Protein AF-A0A2N7RZN8-F1 (afdb_monomer_lite)

Sequence (138 aa):
MATIPWCNLVIDGNYGSKTKAALQHLLADHGWYTRECDGSFGYHSQLALQKWLKYDAAGYFTGYPNTDKHAYYTGRLDGNAGSMTWEAFRDGLQDYLWAVNATNKTVGKVYPNPYPHGGDASTQFVAQMQRFLNTVRN

Organism: NCBI:txid256701

pLDDT: mean 78.7, std 15.74, range [38.53, 95.38]

Radius of gyration: 14.08 Å; chains: 1; bounding box: 32×36×29 Å

Foldseek 3Di:
DAADDQDQDDLFLALFLNLQLLLLVVLVVVVLHDDGSRSDCFLSNLLSLLCCQAAPLVVVLAPDPPPPPRGLAPDDSRSDCDPRSLVSVLVSLVSNCCSVPVVDPPDDDDLPDSPSVDDPSSSVSSSSSSVSSNVPPD

Structure (mmCIF, N/CA/C/O backbone):
data_AF-A0A2N7RZN8-F1
#
_entry.id   AF-A0A2N7RZN8-F1
#
loop_
_atom_site.group_PDB
_atom_site.id
_atom_site.type_symbol
_atom_site.label_atom_id
_atom_site.label_alt_id
_atom_site.label_comp_id
_atom_site.label_asym_id
_atom_site.label_entity_id
_atom_site.label_seq_id
_atom_site.pdbx_PDB_ins_code
_atom_site.Cartn_x
_atom_site.Cartn_y
_atom_site.Cartn_z
_atom_site.occupancy
_atom_site.B_iso_or_equiv
_atom_site.auth_seq_id
_atom_site.auth_comp_id
_atom_site.auth_asym_id
_atom_site.auth_atom_id
_atom_site.pdbx_PDB_model_num
ATOM 1 N N . MET A 1 1 ? 10.433 -16.773 -0.450 1.00 60.25 1 MET A N 1
ATOM 2 C CA . MET A 1 1 ? 10.080 -16.913 0.990 1.00 60.25 1 MET A CA 1
ATOM 3 C C . MET A 1 1 ? 8.664 -17.478 1.043 1.00 60.25 1 MET A C 1
ATOM 5 O O . MET A 1 1 ? 7.984 -17.445 0.032 1.00 60.25 1 MET A O 1
ATOM 9 N N . ALA A 1 2 ? 8.192 -18.043 2.156 1.00 79.25 2 ALA A N 1
ATOM 10 C CA . ALA A 1 2 ? 6.802 -18.514 2.197 1.00 79.25 2 ALA A CA 1
ATOM 11 C C . ALA A 1 2 ? 5.819 -17.327 2.126 1.00 79.25 2 ALA A C 1
ATOM 13 O O . ALA A 1 2 ? 6.074 -16.281 2.722 1.00 79.25 2 ALA A O 1
ATOM 14 N N . THR A 1 3 ? 4.700 -17.497 1.416 1.00 89.75 3 THR A N 1
ATOM 15 C CA . THR A 1 3 ? 3.626 -16.491 1.368 1.00 89.75 3 THR A CA 1
ATOM 16 C C . THR A 1 3 ? 3.027 -16.307 2.762 1.00 89.75 3 THR A C 1
ATOM 18 O O . THR A 1 3 ? 2.630 -17.277 3.408 1.00 89.75 3 THR A O 1
ATOM 21 N N . ILE A 1 4 ? 2.948 -15.061 3.223 1.00 91.44 4 ILE A N 1
ATOM 22 C CA . ILE A 1 4 ? 2.249 -14.680 4.449 1.00 91.44 4 ILE A CA 1
ATOM 23 C C . ILE A 1 4 ? 0.773 -14.477 4.083 1.00 91.44 4 ILE A C 1
ATOM 25 O O . ILE A 1 4 ? 0.488 -13.680 3.192 1.00 91.44 4 ILE A O 1
ATOM 29 N N . PRO A 1 5 ? -0.184 -15.162 4.731 1.00 90.81 5 PRO A N 1
ATOM 30 C CA . PRO A 1 5 ? -1.602 -14.995 4.419 1.00 90.81 5 PRO A CA 1
ATOM 31 C C . PRO A 1 5 ? -2.092 -13.586 4.775 1.00 90.81 5 PRO A C 1
ATOM 33 O O . PRO A 1 5 ? -1.627 -12.988 5.751 1.00 90.81 5 PRO A O 1
ATOM 36 N N . TRP A 1 6 ? -3.082 -13.074 4.036 1.00 91.69 6 TRP A N 1
ATOM 37 C CA . TRP A 1 6 ? -3.760 -11.830 4.400 1.00 91.69 6 TRP A CA 1
ATOM 38 C C . TRP A 1 6 ? -4.587 -12.052 5.669 1.00 91.69 6 TRP A C 1
ATOM 40 O O . TRP A 1 6 ? -5.685 -12.609 5.640 1.00 91.69 6 TRP A O 1
ATOM 50 N N . CYS A 1 7 ? -4.033 -11.651 6.812 1.00 87.31 7 CYS A N 1
ATOM 51 C CA . CYS A 1 7 ? -4.694 -11.708 8.110 1.00 87.31 7 CYS A CA 1
ATOM 52 C C . CYS A 1 7 ? -5.313 -10.358 8.484 1.00 87.31 7 CYS A C 1
ATOM 54 O O . CYS A 1 7 ? -4.894 -9.318 7.979 1.00 87.31 7 CYS A O 1
ATOM 56 N N . ASN A 1 8 ? -6.254 -10.370 9.432 1.00 90.06 8 ASN A N 1
ATOM 57 C CA . ASN A 1 8 ? -6.736 -9.141 10.056 1.00 90.06 8 ASN A CA 1
ATOM 58 C C . ASN A 1 8 ? -5.560 -8.427 10.743 1.00 90.06 8 ASN A C 1
ATOM 60 O O . ASN A 1 8 ? -4.911 -8.995 11.627 1.00 90.06 8 ASN A O 1
ATOM 64 N N . LEU A 1 9 ? -5.252 -7.216 10.296 1.00 88.94 9 LEU A N 1
ATOM 65 C CA . LEU A 1 9 ? -4.128 -6.428 10.779 1.00 88.94 9 LEU A CA 1
ATOM 66 C C . LEU A 1 9 ? -4.493 -5.745 12.096 1.00 88.94 9 LEU A C 1
ATOM 68 O O . LEU A 1 9 ? -5.588 -5.203 12.252 1.00 88.94 9 LEU A O 1
ATOM 72 N N . VAL A 1 10 ? -3.544 -5.722 13.028 1.00 90.50 10 VAL A N 1
ATOM 73 C CA . VAL A 1 10 ? -3.613 -4.814 14.175 1.00 90.50 10 VAL A CA 1
ATOM 74 C C . VAL A 1 10 ? -3.365 -3.398 13.659 1.00 90.50 10 VAL A C 1
ATOM 76 O O . VAL A 1 10 ? -2.476 -3.192 12.839 1.00 90.50 10 VAL A O 1
ATOM 79 N N . ILE A 1 11 ? -4.161 -2.432 14.116 1.00 87.56 11 ILE A N 1
ATOM 80 C CA . ILE A 1 11 ? -4.005 -1.021 13.746 1.00 87.56 11 ILE A CA 1
ATOM 81 C C . ILE A 1 11 ? -3.006 -0.389 14.721 1.00 87.56 11 ILE A C 1
ATOM 83 O O . ILE A 1 11 ? -3.396 0.242 15.701 1.00 87.56 11 ILE A O 1
ATOM 87 N N . ASP A 1 12 ? -1.722 -0.635 14.484 1.00 85.62 12 ASP A N 1
ATOM 88 C CA . ASP A 1 12 ? -0.603 -0.192 15.326 1.00 85.62 12 ASP A CA 1
ATOM 89 C C . ASP A 1 12 ? 0.284 0.866 14.649 1.00 85.62 12 ASP A C 1
ATOM 91 O O . ASP A 1 12 ? 1.172 1.429 15.284 1.00 85.62 12 ASP A O 1
ATOM 95 N N . GLY A 1 13 ? 0.047 1.151 13.365 1.00 84.62 13 GLY A N 1
ATOM 96 C CA . GLY A 1 13 ? 0.865 2.072 12.584 1.00 84.62 13 GLY A CA 1
ATOM 97 C C . GLY A 1 13 ? 2.258 1.541 12.244 1.00 84.62 13 GLY A C 1
ATOM 98 O O . GLY A 1 13 ? 3.109 2.292 11.772 1.00 84.62 13 GLY A O 1
ATOM 99 N N . ASN A 1 14 ? 2.508 0.247 12.435 1.00 88.06 14 ASN A N 1
ATOM 100 C CA . ASN A 1 14 ? 3.772 -0.380 12.092 1.00 88.06 14 ASN A CA 1
ATOM 101 C C . ASN A 1 14 ? 3.740 -0.941 10.664 1.00 88.06 14 ASN A C 1
ATOM 103 O O . ASN A 1 14 ? 2.942 -1.821 10.314 1.00 88.06 14 ASN A O 1
ATOM 107 N N . TYR A 1 15 ? 4.668 -0.481 9.819 1.00 87.25 15 TYR A N 1
ATOM 108 C CA . TYR A 1 15 ? 4.841 -1.016 8.467 1.00 87.25 15 TYR A CA 1
ATOM 109 C C . TYR A 1 15 ? 5.664 -2.314 8.479 1.00 87.25 15 TYR A C 1
ATOM 111 O O . TYR A 1 15 ? 6.709 -2.452 7.832 1.00 87.25 15 TYR A O 1
ATOM 119 N N . GLY A 1 16 ? 5.185 -3.275 9.268 1.00 89.25 16 GLY A N 1
ATOM 120 C CA . GLY A 1 16 ? 5.767 -4.598 9.431 1.00 89.25 16 GLY A CA 1
ATOM 121 C C . GLY A 1 16 ? 5.458 -5.541 8.267 1.00 89.25 16 GLY A C 1
ATOM 122 O O . GLY A 1 16 ? 4.734 -5.207 7.327 1.00 89.25 16 GLY A O 1
ATOM 123 N N . SER A 1 17 ? 5.995 -6.760 8.345 1.00 90.25 17 SER A N 1
ATOM 124 C CA . SER A 1 17 ? 5.843 -7.790 7.305 1.00 90.25 17 SER A CA 1
ATOM 125 C C . SER A 1 17 ? 4.383 -8.133 7.002 1.00 90.25 17 SER A C 1
ATOM 127 O O . SER A 1 17 ? 4.038 -8.302 5.841 1.00 90.25 17 SER A O 1
ATOM 129 N N . LYS A 1 18 ? 3.503 -8.166 8.010 1.00 92.31 18 LYS A N 1
ATOM 130 C CA . LYS A 1 18 ? 2.067 -8.436 7.812 1.00 92.31 18 LYS A CA 1
ATOM 131 C C . LYS A 1 18 ? 1.363 -7.326 7.031 1.00 92.31 18 LYS A C 1
ATOM 133 O O . LYS A 1 18 ? 0.617 -7.625 6.106 1.00 92.31 18 LYS A O 1
ATOM 138 N N . THR A 1 19 ? 1.636 -6.061 7.357 1.00 92.81 19 THR A N 1
ATOM 139 C CA . THR A 1 19 ? 1.092 -4.905 6.625 1.00 92.81 19 THR A CA 1
ATOM 140 C C . THR A 1 19 ? 1.576 -4.912 5.172 1.00 92.81 19 THR A C 1
ATOM 142 O O . THR A 1 19 ? 0.782 -4.745 4.251 1.00 92.81 19 THR A O 1
ATOM 145 N N . LYS A 1 20 ? 2.871 -5.185 4.959 1.00 93.25 20 LYS A N 1
ATOM 146 C CA . LYS A 1 20 ? 3.471 -5.317 3.623 1.00 93.25 20 LYS A CA 1
ATOM 147 C C . LYS A 1 20 ? 2.853 -6.464 2.822 1.00 93.25 20 LYS A C 1
ATOM 149 O O . LYS A 1 20 ? 2.520 -6.264 1.661 1.00 93.25 20 LYS A O 1
ATOM 154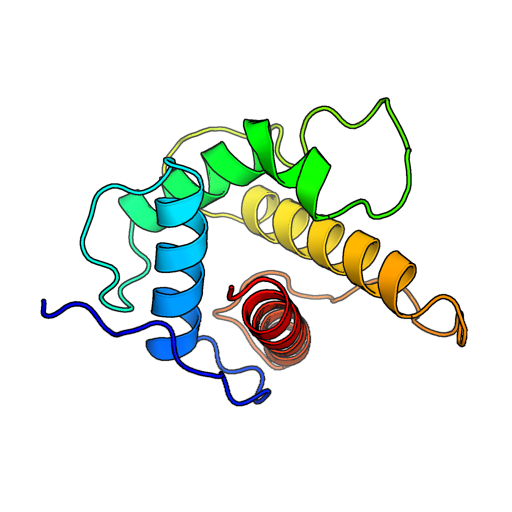 N N . ALA A 1 21 ? 2.666 -7.627 3.446 1.00 93.31 21 ALA A N 1
ATOM 155 C CA . ALA A 1 21 ? 2.056 -8.793 2.815 1.00 93.31 21 ALA A CA 1
ATOM 156 C C . ALA A 1 21 ? 0.597 -8.537 2.437 1.00 93.31 21 ALA A C 1
ATOM 158 O O . ALA A 1 21 ? 0.200 -8.844 1.322 1.00 93.31 21 ALA A O 1
ATOM 159 N N . ALA A 1 22 ? -0.188 -7.922 3.323 1.00 94.25 22 ALA A N 1
ATOM 160 C CA . ALA A 1 22 ? -1.560 -7.524 3.020 1.00 94.25 22 ALA A CA 1
ATOM 161 C C . ALA A 1 22 ? -1.629 -6.546 1.836 1.00 94.25 22 ALA A C 1
ATOM 163 O O . ALA A 1 22 ? -2.476 -6.701 0.963 1.00 94.25 22 ALA A O 1
ATOM 164 N N . LEU A 1 23 ? -0.703 -5.583 1.756 1.00 93.31 23 LEU A N 1
ATOM 165 C CA . LEU A 1 23 ? -0.607 -4.707 0.590 1.00 93.31 23 LEU A CA 1
ATOM 166 C C . LEU A 1 23 ? -0.207 -5.478 -0.679 1.00 93.31 23 LEU A C 1
ATOM 168 O O . LEU A 1 23 ? -0.755 -5.212 -1.740 1.00 93.31 23 LEU A O 1
ATOM 172 N N . GLN A 1 24 ? 0.713 -6.444 -0.596 1.00 95.00 24 GLN A N 1
ATOM 173 C CA . GLN A 1 24 ? 1.046 -7.314 -1.732 1.00 95.00 24 GLN A CA 1
ATOM 174 C C . GLN A 1 24 ? -0.168 -8.128 -2.205 1.00 95.00 24 GLN A C 1
ATOM 176 O O . GLN A 1 24 ? -0.371 -8.214 -3.412 1.00 95.00 24 GLN A O 1
ATOM 181 N N . HIS A 1 25 ? -0.986 -8.658 -1.285 1.00 95.06 25 HIS A N 1
ATOM 182 C CA . HIS A 1 25 ? -2.228 -9.371 -1.619 1.00 95.06 25 HIS A CA 1
ATOM 183 C C . HIS A 1 25 ? -3.218 -8.467 -2.337 1.00 95.06 25 HIS A C 1
ATOM 185 O O . HIS A 1 25 ? -3.654 -8.822 -3.422 1.00 95.06 25 HIS A O 1
ATOM 191 N N . LEU A 1 26 ? -3.471 -7.260 -1.820 1.00 93.25 26 LEU A N 1
ATOM 192 C CA . LEU A 1 26 ? -4.296 -6.274 -2.522 1.00 93.25 26 LEU A CA 1
ATOM 193 C C . LEU A 1 26 ? -3.784 -6.045 -3.954 1.00 93.25 26 LEU A C 1
ATOM 195 O O . LEU A 1 26 ? -4.536 -6.095 -4.917 1.00 93.25 26 LEU A O 1
ATOM 199 N N . LEU A 1 27 ? -2.481 -5.821 -4.123 1.00 94.12 27 LEU A N 1
ATOM 200 C CA . LEU A 1 27 ? -1.910 -5.595 -5.451 1.00 94.12 27 LEU A CA 1
ATOM 201 C C . LEU A 1 27 ? -2.007 -6.836 -6.353 1.00 94.12 27 LEU A C 1
ATOM 203 O O . LEU A 1 27 ? -2.081 -6.689 -7.574 1.00 94.12 27 LEU A O 1
ATOM 207 N N . ALA A 1 28 ? -1.992 -8.039 -5.779 1.00 93.31 28 ALA A N 1
ATOM 208 C CA . ALA A 1 28 ? -2.133 -9.297 -6.503 1.00 93.31 28 ALA A CA 1
ATOM 209 C C . ALA A 1 28 ? -3.579 -9.558 -6.934 1.00 93.31 28 ALA A C 1
ATOM 211 O O . ALA A 1 28 ? -3.804 -9.909 -8.091 1.00 93.31 28 ALA A O 1
ATOM 212 N N . ASP A 1 29 ? -4.546 -9.298 -6.056 1.00 91.62 29 ASP A N 1
ATOM 213 C CA . ASP A 1 29 ? -5.979 -9.432 -6.337 1.00 91.62 29 ASP A CA 1
ATOM 214 C C . ASP A 1 29 ? -6.418 -8.504 -7.478 1.00 91.62 29 ASP A C 1
ATOM 216 O O . ASP A 1 29 ? -7.289 -8.846 -8.275 1.00 91.62 29 ASP A O 1
ATOM 220 N N . HIS A 1 30 ? -5.748 -7.359 -7.618 1.00 87.75 30 HIS A N 1
ATOM 221 C CA . HIS A 1 30 ? -5.945 -6.416 -8.720 1.00 87.75 30 HIS A CA 1
ATOM 222 C C . HIS A 1 30 ? -5.071 -6.707 -9.958 1.00 87.75 30 HIS A C 1
ATOM 224 O O . HIS A 1 30 ? -5.046 -5.928 -10.910 1.00 87.75 30 HIS A O 1
ATOM 230 N N . GLY A 1 31 ? -4.309 -7.803 -9.961 1.00 91.75 31 GLY A N 1
ATOM 231 C CA . GLY A 1 31 ? -3.497 -8.243 -11.100 1.00 91.75 31 GLY A CA 1
ATOM 232 C C . GLY A 1 31 ? -2.196 -7.462 -11.333 1.00 91.75 31 GLY A C 1
ATOM 233 O O . GLY A 1 31 ? -1.509 -7.696 -12.329 1.00 91.75 31 GLY A O 1
ATOM 234 N N . TRP A 1 32 ? -1.809 -6.554 -10.431 1.00 93.06 32 TRP A N 1
ATOM 235 C CA . TRP A 1 32 ? -0.585 -5.749 -10.558 1.00 93.06 32 TRP A CA 1
ATOM 236 C C . TRP A 1 32 ? 0.651 -6.408 -9.941 1.00 93.06 32 TRP A C 1
ATOM 238 O O . TRP A 1 32 ? 1.778 -6.016 -10.264 1.00 93.06 32 TRP A O 1
ATOM 248 N N . TYR A 1 33 ? 0.457 -7.410 -9.081 1.00 93.19 33 TYR A N 1
ATOM 249 C 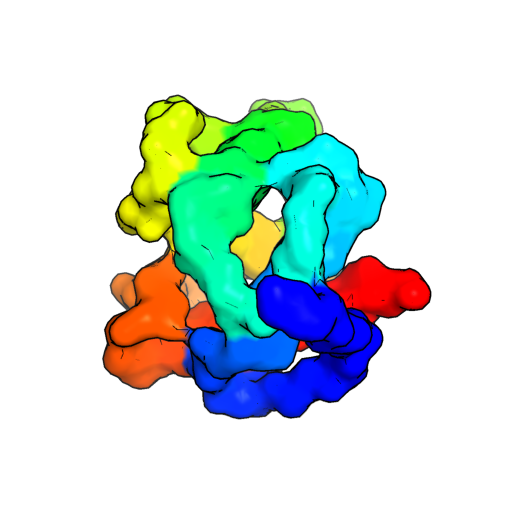CA . TYR A 1 33 ? 1.516 -8.168 -8.423 1.00 93.19 33 TYR A CA 1
ATOM 250 C C . TYR A 1 33 ? 1.369 -9.672 -8.680 1.00 93.19 33 TYR A C 1
ATOM 252 O O . TYR A 1 33 ? 0.320 -10.254 -8.455 1.00 93.19 33 TYR A O 1
ATOM 260 N N . THR A 1 34 ? 2.435 -10.316 -9.155 1.00 91.50 34 THR A N 1
ATOM 261 C CA . THR A 1 34 ? 2.414 -11.736 -9.567 1.00 91.50 34 THR A CA 1
ATOM 262 C C . THR A 1 34 ? 3.409 -12.601 -8.794 1.00 91.50 34 THR A C 1
ATOM 264 O O . THR A 1 34 ? 3.724 -13.717 -9.202 1.00 91.50 34 THR A O 1
ATOM 267 N N . ARG A 1 35 ? 3.960 -12.071 -7.697 1.00 92.44 35 ARG A N 1
ATOM 268 C CA . ARG A 1 35 ? 4.969 -12.742 -6.869 1.00 92.44 35 ARG A CA 1
ATOM 269 C C . ARG A 1 35 ? 4.398 -13.115 -5.503 1.00 92.44 35 ARG A C 1
ATOM 271 O O . ARG A 1 35 ? 3.251 -12.824 -5.184 1.00 92.44 35 ARG A O 1
ATOM 278 N N . GLU A 1 36 ? 5.226 -13.777 -4.706 1.00 91.69 36 GLU A N 1
ATOM 279 C CA . GLU A 1 36 ? 4.910 -14.194 -3.341 1.00 91.69 36 GLU A CA 1
ATOM 280 C C . GLU A 1 36 ? 4.576 -12.982 -2.457 1.00 91.69 36 GLU A C 1
ATOM 282 O O . GLU A 1 36 ? 5.335 -12.015 -2.398 1.00 91.69 36 GLU A O 1
ATOM 287 N N . CYS A 1 37 ? 3.461 -13.042 -1.728 1.00 94.00 37 CYS A N 1
ATOM 288 C CA . CYS A 1 37 ? 3.105 -12.027 -0.734 1.00 94.00 37 CYS A CA 1
ATOM 289 C C . CYS A 1 37 ? 3.834 -12.332 0.582 1.00 94.00 37 CYS A C 1
ATOM 291 O O . CYS A 1 37 ? 3.257 -12.852 1.533 1.00 94.00 37 CYS A O 1
ATOM 293 N N . ASP A 1 38 ? 5.141 -12.098 0.603 1.00 91.25 38 ASP A N 1
ATOM 294 C CA . ASP A 1 38 ? 6.078 -12.531 1.649 1.00 91.25 38 ASP A CA 1
ATOM 295 C C . ASP A 1 38 ? 6.371 -11.466 2.723 1.00 91.25 38 ASP A C 1
ATOM 297 O O . ASP A 1 38 ? 7.140 -11.699 3.657 1.00 91.25 38 ASP A O 1
ATOM 301 N N . GLY A 1 39 ? 5.778 -10.278 2.606 1.00 88.12 39 GLY A N 1
ATOM 302 C CA . GLY A 1 39 ? 6.046 -9.149 3.491 1.00 88.12 39 GLY A CA 1
ATOM 303 C C . GLY A 1 39 ? 7.363 -8.424 3.19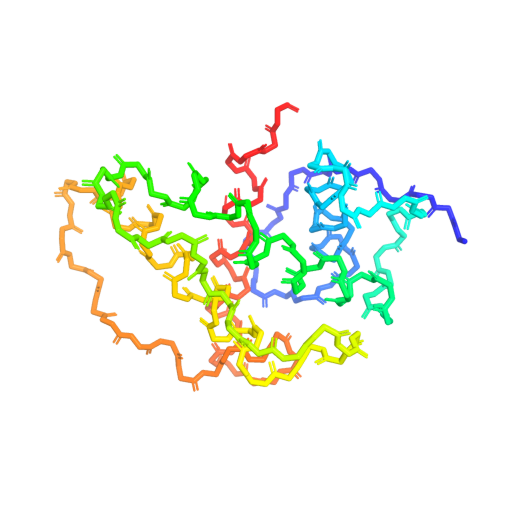9 1.00 88.12 39 GLY A C 1
ATOM 304 O O . GLY A 1 39 ? 7.742 -7.532 3.964 1.00 88.12 39 GLY A O 1
ATOM 305 N N . SER A 1 40 ? 8.050 -8.760 2.103 1.00 90.50 40 SER A N 1
ATOM 306 C CA . SER A 1 40 ? 9.216 -8.045 1.590 1.00 90.50 40 SER A CA 1
ATOM 307 C C . SER A 1 40 ? 8.792 -7.035 0.524 1.00 90.50 40 SER A C 1
ATOM 309 O O . SER A 1 40 ? 8.464 -7.361 -0.618 1.00 90.50 40 SER A O 1
ATOM 311 N N . PHE A 1 41 ? 8.793 -5.754 0.889 1.00 87.88 41 PHE A N 1
ATOM 312 C CA . PHE A 1 41 ? 8.302 -4.690 0.011 1.00 87.88 41 PHE A CA 1
ATOM 313 C C . PHE A 1 41 ? 9.421 -4.093 -0.852 1.00 87.88 41 PHE A C 1
ATOM 315 O O . PHE A 1 41 ? 9.831 -2.951 -0.658 1.00 87.88 41 PHE A O 1
ATOM 322 N N . GLY A 1 42 ? 9.953 -4.908 -1.765 1.00 88.94 42 GLY A N 1
ATOM 323 C CA . GLY A 1 42 ? 11.017 -4.523 -2.696 1.00 88.94 42 GLY A CA 1
ATOM 324 C C . GLY A 1 42 ? 10.509 -3.982 -4.036 1.00 88.94 42 GLY A C 1
ATOM 325 O O . GLY A 1 42 ? 9.318 -3.721 -4.210 1.00 88.94 42 GLY A O 1
ATOM 326 N N . TYR A 1 43 ? 11.421 -3.892 -5.009 1.00 92.50 43 TYR A N 1
ATOM 327 C CA . TYR A 1 43 ? 11.199 -3.315 -6.345 1.00 92.50 43 TYR A CA 1
ATOM 328 C C . TYR A 1 43 ? 9.867 -3.714 -7.001 1.00 92.50 43 TYR A C 1
ATOM 330 O O . TYR A 1 43 ? 9.110 -2.865 -7.460 1.00 92.50 43 TYR A O 1
ATOM 338 N N . HIS A 1 44 ? 9.541 -5.011 -7.030 1.00 93.88 44 HIS A N 1
ATOM 339 C CA . HIS A 1 44 ? 8.324 -5.485 -7.697 1.00 93.88 44 HIS A CA 1
ATOM 340 C C . HIS A 1 44 ? 7.043 -5.077 -6.966 1.00 93.88 44 HIS A C 1
ATOM 342 O O . HIS A 1 44 ? 6.050 -4.772 -7.621 1.00 93.88 44 HIS A O 1
ATOM 348 N N . SER A 1 45 ? 7.070 -5.041 -5.634 1.00 93.88 45 SER A N 1
ATOM 349 C CA . SER A 1 45 ? 5.935 -4.609 -4.814 1.00 93.88 45 SER A CA 1
ATOM 350 C C . SER A 1 45 ? 5.731 -3.096 -4.951 1.00 93.88 45 SER A C 1
ATOM 352 O O . SER A 1 45 ? 4.608 -2.625 -5.112 1.00 93.88 45 SER A O 1
ATOM 354 N N . GLN A 1 46 ? 6.828 -2.333 -4.995 1.00 94.06 46 GLN A N 1
ATOM 355 C CA . GLN A 1 46 ? 6.809 -0.890 -5.241 1.00 94.06 46 GLN A CA 1
ATOM 356 C C . GLN A 1 46 ? 6.300 -0.550 -6.649 1.00 94.06 46 GLN A C 1
ATOM 358 O O . GLN A 1 46 ? 5.445 0.320 -6.799 1.00 94.06 46 GLN A O 1
ATOM 363 N N . LEU A 1 47 ? 6.763 -1.265 -7.677 1.00 94.75 47 LEU A N 1
ATOM 364 C CA . LEU A 1 47 ? 6.295 -1.081 -9.051 1.00 94.75 47 LEU A CA 1
ATOM 365 C C . LEU A 1 47 ? 4.810 -1.438 -9.198 1.00 94.75 47 LEU A C 1
ATOM 367 O O . LEU A 1 47 ? 4.076 -0.743 -9.899 1.00 94.75 47 LEU A O 1
ATOM 371 N N . ALA A 1 48 ? 4.364 -2.514 -8.547 1.00 95.38 48 ALA A N 1
ATOM 372 C CA . ALA A 1 48 ? 2.957 -2.896 -8.526 1.00 95.38 48 ALA A CA 1
ATOM 373 C C . ALA A 1 48 ? 2.096 -1.804 -7.877 1.00 95.38 48 ALA A C 1
ATOM 375 O O . ALA A 1 48 ? 1.088 -1.409 -8.456 1.00 95.38 48 ALA A O 1
ATOM 376 N N . LEU A 1 49 ? 2.545 -1.239 -6.748 1.00 93.56 49 LEU A N 1
ATOM 377 C CA . LEU A 1 49 ? 1.880 -0.108 -6.100 1.00 93.56 49 LEU A CA 1
ATOM 378 C C . LEU A 1 49 ? 1.775 1.104 -7.035 1.00 93.56 49 LEU A C 1
ATOM 380 O O . LEU A 1 49 ? 0.693 1.661 -7.191 1.00 93.56 49 LEU A O 1
ATOM 384 N N . GLN A 1 50 ? 2.870 1.488 -7.698 1.00 93.56 50 GLN A N 1
ATOM 385 C CA . GLN A 1 50 ? 2.869 2.595 -8.661 1.00 93.56 50 GLN A CA 1
ATOM 386 C C . GLN A 1 50 ? 1.876 2.366 -9.810 1.00 93.56 50 GLN A C 1
ATOM 388 O O . GLN A 1 50 ? 1.158 3.288 -10.196 1.00 93.56 50 GLN A O 1
ATOM 393 N N . LYS A 1 51 ? 1.824 1.147 -10.362 1.00 92.69 51 LYS A N 1
ATOM 394 C CA . LYS A 1 51 ? 0.891 0.791 -11.442 1.00 92.69 51 LYS A CA 1
ATOM 395 C C . LYS A 1 51 ? -0.556 0.848 -10.972 1.00 92.69 51 LYS A C 1
ATOM 397 O O . LYS A 1 51 ? -1.367 1.496 -11.625 1.00 92.69 51 LYS A O 1
ATOM 402 N N . TRP A 1 52 ? -0.857 0.237 -9.831 1.00 92.31 52 TRP A N 1
ATOM 403 C CA . TRP A 1 52 ? -2.197 0.252 -9.259 1.00 92.31 52 TRP A CA 1
ATOM 404 C C . TRP A 1 52 ? -2.673 1.686 -8.990 1.00 92.31 52 TRP A C 1
ATOM 406 O O . TRP A 1 52 ? -3.738 2.078 -9.459 1.00 92.31 52 TRP A O 1
ATOM 416 N N . LEU A 1 53 ? -1.843 2.525 -8.361 1.00 89.88 53 LEU A N 1
ATOM 417 C CA . LEU A 1 53 ? -2.143 3.945 -8.124 1.00 89.88 53 LEU A CA 1
ATOM 418 C C . LEU A 1 53 ? -2.377 4.755 -9.404 1.00 89.88 53 LEU A C 1
ATOM 420 O O . LEU A 1 53 ? -3.122 5.739 -9.399 1.00 89.88 53 LEU A O 1
ATOM 424 N N . LYS A 1 54 ? -1.695 4.382 -10.486 1.00 89.12 54 LYS A N 1
ATOM 425 C CA . LYS A 1 54 ? -1.789 5.068 -11.771 1.00 89.12 54 LYS A CA 1
ATOM 426 C C . LYS A 1 54 ? -3.021 4.658 -12.568 1.00 89.12 54 LYS A C 1
ATOM 428 O O . LYS A 1 54 ? -3.563 5.506 -13.264 1.00 89.12 54 LYS A O 1
ATOM 433 N N . TYR A 1 55 ? -3.426 3.393 -12.501 1.00 86.81 55 TYR A N 1
ATOM 434 C CA . TYR A 1 55 ? -4.403 2.842 -13.441 1.00 86.81 55 TYR A CA 1
ATOM 435 C C . TYR A 1 55 ? -5.724 2.391 -12.816 1.00 86.81 55 TYR A C 1
ATOM 437 O O . TYR A 1 55 ? -6.702 2.295 -13.547 1.00 86.81 55 TYR A O 1
ATOM 445 N N . ASP A 1 56 ? -5.773 2.105 -11.513 1.00 85.25 56 ASP A N 1
ATOM 446 C CA . ASP A 1 56 ? -6.891 1.340 -10.934 1.00 85.25 56 ASP A CA 1
ATOM 447 C C . ASP A 1 56 ? -7.389 1.886 -9.584 1.00 85.25 56 ASP A C 1
ATOM 449 O O . ASP A 1 56 ? -8.588 1.940 -9.317 1.00 85.25 56 ASP A O 1
ATOM 453 N N . ALA A 1 57 ? -6.487 2.414 -8.751 1.00 81.88 57 ALA A N 1
ATOM 454 C CA . ALA A 1 57 ? -6.804 2.887 -7.402 1.00 81.88 57 ALA A CA 1
ATOM 455 C C . ALA A 1 57 ? -7.901 3.965 -7.343 1.00 81.88 57 ALA A C 1
ATOM 457 O O . ALA A 1 57 ? -8.565 4.115 -6.316 1.00 81.88 57 ALA A O 1
ATOM 458 N N . ALA A 1 58 ? -8.100 4.700 -8.443 1.00 74.44 58 ALA A N 1
ATOM 459 C CA . ALA A 1 58 ? -9.163 5.686 -8.590 1.00 74.44 58 ALA A CA 1
ATOM 460 C C . ALA A 1 58 ? -10.543 5.129 -8.220 1.00 74.44 58 ALA A C 1
ATOM 462 O O . ALA A 1 58 ? -11.226 5.716 -7.387 1.00 74.44 58 ALA A O 1
ATOM 463 N N . GLY A 1 59 ? -10.909 3.962 -8.758 1.00 69.94 59 GLY A N 1
ATOM 464 C CA . GLY A 1 59 ? -12.219 3.351 -8.511 1.00 69.94 59 GLY A CA 1
ATOM 465 C C . GLY A 1 59 ? -12.415 2.830 -7.083 1.00 69.94 59 GLY A C 1
ATOM 466 O O . GLY A 1 59 ? -13.549 2.643 -6.657 1.00 69.94 59 GLY A O 1
ATOM 467 N N . TYR A 1 60 ? -11.329 2.619 -6.333 1.00 70.06 60 TYR A N 1
ATOM 468 C CA . TYR A 1 60 ? -11.359 1.997 -5.005 1.00 70.06 60 TYR A CA 1
ATOM 469 C C . TYR A 1 60 ? -11.309 3.003 -3.858 1.00 70.06 60 TYR A C 1
ATOM 471 O O . TYR A 1 60 ? -11.912 2.777 -2.810 1.00 70.06 60 TYR A O 1
ATOM 479 N N . PHE A 1 61 ? -10.602 4.119 -4.034 1.00 71.69 61 PHE A N 1
ATOM 480 C CA . PHE A 1 61 ? -10.547 5.156 -3.005 1.00 71.69 61 PHE A CA 1
ATOM 481 C C . PHE A 1 61 ? -11.810 6.002 -2.954 1.00 71.69 61 PHE A C 1
ATOM 483 O O . PHE A 1 61 ? -12.176 6.521 -1.901 1.00 71.69 61 PHE A O 1
ATOM 490 N N . THR A 1 62 ? -12.506 6.137 -4.074 1.00 59.19 62 THR A N 1
ATOM 491 C CA . THR A 1 62 ? -13.624 7.052 -4.169 1.00 59.19 62 THR A CA 1
ATOM 492 C C . THR A 1 62 ? -14.947 6.302 -4.024 1.00 59.19 62 THR A C 1
ATOM 494 O O . THR A 1 62 ? -15.576 5.920 -5.004 1.00 59.19 62 THR A O 1
ATOM 497 N N . GLY A 1 63 ? -15.469 6.210 -2.800 1.00 54.19 63 GLY A N 1
ATOM 498 C CA . GLY A 1 63 ? -16.925 6.064 -2.615 1.00 54.19 63 GLY A CA 1
ATOM 499 C C . GLY A 1 63 ? -17.711 7.295 -3.117 1.00 54.19 63 GLY A C 1
ATOM 500 O O . GLY A 1 63 ? -18.928 7.360 -2.983 1.00 54.19 63 GLY A O 1
ATOM 501 N N . TYR A 1 64 ? -17.004 8.290 -3.665 1.00 39.84 64 TYR A N 1
ATOM 502 C CA . TYR A 1 64 ? -17.493 9.544 -4.215 1.00 39.84 64 TYR A CA 1
ATOM 503 C C . TYR A 1 64 ? -17.251 9.583 -5.733 1.00 39.84 64 TYR A C 1
ATOM 505 O O . TYR A 1 64 ? -16.103 9.525 -6.157 1.00 39.84 64 TYR A O 1
ATOM 513 N N . PRO A 1 65 ? -18.271 9.756 -6.582 1.00 38.53 65 PRO A N 1
ATOM 514 C CA . PRO A 1 65 ? -18.057 9.997 -8.001 1.00 38.53 65 PRO A CA 1
ATOM 515 C C . PRO A 1 65 ? -17.497 11.415 -8.193 1.00 38.53 65 PRO A C 1
ATOM 517 O O . PRO A 1 65 ? -18.244 12.365 -8.403 1.00 38.53 65 PRO A O 1
ATOM 520 N N . ASN A 1 66 ? -16.178 11.587 -8.086 1.00 42.22 66 ASN A N 1
ATOM 521 C CA . ASN A 1 66 ? -15.505 12.655 -8.816 1.00 42.22 66 ASN A CA 1
ATOM 522 C C . ASN A 1 66 ? -14.774 12.022 -10.001 1.00 42.22 66 ASN A C 1
ATOM 524 O O . ASN A 1 66 ? -13.645 11.544 -9.910 1.00 42.22 66 ASN A O 1
ATOM 528 N N . THR A 1 67 ? -15.526 11.991 -11.088 1.00 49.53 67 THR A N 1
ATOM 529 C CA . THR A 1 67 ? -15.362 11.262 -12.343 1.00 49.53 67 THR A CA 1
ATOM 530 C C . THR A 1 67 ? -14.172 11.697 -13.207 1.00 49.53 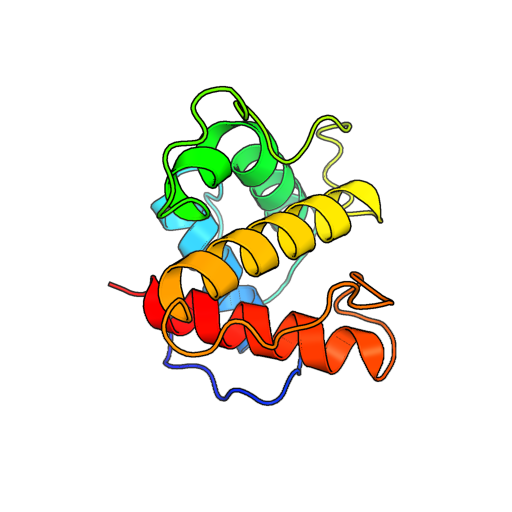67 THR A C 1
ATOM 532 O O . THR A 1 67 ? -13.985 11.130 -14.277 1.00 49.53 67 THR A O 1
ATOM 535 N N . ASP A 1 68 ? -13.339 12.637 -12.745 1.00 51.75 68 ASP A N 1
ATOM 536 C CA . ASP A 1 68 ? -12.237 13.202 -13.542 1.00 51.75 68 ASP A CA 1
ATOM 537 C C . ASP A 1 68 ? -10.846 12.699 -13.111 1.00 51.75 68 ASP A C 1
ATOM 539 O O . ASP A 1 68 ? -9.842 12.907 -13.801 1.00 51.75 68 ASP A O 1
ATOM 543 N N . LYS A 1 69 ? -10.742 12.033 -11.951 1.00 57.44 69 LYS A N 1
ATOM 544 C CA . LYS A 1 69 ? -9.455 11.588 -11.396 1.00 57.44 69 LYS A CA 1
ATOM 545 C C . LYS A 1 69 ? -9.092 10.199 -11.928 1.00 57.44 69 LYS A C 1
ATOM 547 O O . LYS A 1 69 ? -9.230 9.197 -11.241 1.00 57.44 69 LYS A O 1
ATOM 552 N N . HIS A 1 70 ? -8.599 10.136 -13.164 1.00 54.88 70 HIS A N 1
ATOM 553 C CA . HIS A 1 70 ? -8.213 8.870 -13.809 1.00 54.88 70 HIS A CA 1
ATOM 554 C C . HIS A 1 70 ? -6.947 8.211 -13.226 1.00 54.88 70 HIS A C 1
ATOM 556 O O . HIS A 1 70 ? -6.681 7.049 -13.517 1.00 54.88 70 HIS A O 1
ATOM 562 N N . ALA A 1 71 ? -6.160 8.931 -12.419 1.00 68.31 71 ALA A N 1
ATOM 563 C CA . ALA A 1 71 ? -4.940 8.421 -11.796 1.00 68.31 71 ALA A CA 1
ATOM 564 C C . ALA A 1 71 ? -4.622 9.190 -10.506 1.00 68.31 71 ALA A C 1
ATOM 566 O O . ALA A 1 71 ? -4.626 10.422 -10.502 1.00 68.31 71 ALA A O 1
ATOM 567 N N . TYR A 1 72 ? -4.269 8.483 -9.429 1.00 77.94 72 TYR A N 1
ATOM 568 C CA . TYR A 1 72 ? -3.679 9.108 -8.237 1.00 77.94 72 TYR A CA 1
ATOM 569 C C . TYR A 1 72 ? -2.177 9.359 -8.420 1.00 77.94 72 TYR A C 1
ATOM 571 O O . TYR A 1 72 ? -1.626 10.276 -7.817 1.00 77.94 72 TYR A O 1
ATOM 579 N N . TYR A 1 73 ? -1.513 8.576 -9.278 1.00 81.44 73 TYR A N 1
ATOM 580 C CA . TYR A 1 73 ? -0.073 8.657 -9.511 1.00 81.44 73 TYR A CA 1
ATOM 581 C C . TYR A 1 73 ? 0.277 8.998 -10.964 1.00 81.44 73 TYR A C 1
ATOM 583 O O . TYR A 1 73 ? 0.029 8.223 -11.887 1.00 81.44 73 TYR A O 1
ATOM 591 N N . THR A 1 74 ? 0.927 10.144 -11.170 1.00 84.62 74 THR A N 1
ATOM 592 C CA . THR A 1 74 ? 1.393 10.614 -12.491 1.00 84.62 74 THR A CA 1
ATOM 593 C C . THR A 1 74 ? 2.900 10.447 -12.700 1.00 84.62 74 THR A C 1
ATOM 595 O O . THR A 1 74 ? 3.399 10.706 -13.796 1.00 84.62 74 THR A O 1
ATOM 598 N N . GLY A 1 75 ? 3.624 9.971 -11.681 1.00 84.75 75 GLY A N 1
ATOM 599 C CA . GLY A 1 75 ? 5.073 9.780 -11.716 1.00 84.75 75 GLY A CA 1
ATOM 600 C C . GLY A 1 75 ? 5.549 8.611 -12.590 1.00 84.75 75 GLY A C 1
ATOM 601 O O . GLY A 1 75 ? 4.786 7.980 -13.337 1.00 84.75 75 GLY A O 1
ATOM 602 N N . ARG A 1 76 ? 6.857 8.343 -12.510 1.00 88.88 76 ARG A N 1
ATOM 603 C CA . ARG A 1 76 ? 7.534 7.274 -13.257 1.00 88.88 76 ARG A CA 1
ATOM 604 C C . ARG A 1 76 ? 7.219 5.898 -12.670 1.00 88.88 76 ARG A C 1
ATOM 606 O O . ARG A 1 76 ? 7.205 5.714 -11.465 1.00 88.88 76 ARG A O 1
ATOM 613 N N . LEU A 1 77 ? 7.031 4.909 -13.539 1.00 92.38 77 LEU A N 1
ATOM 614 C CA . LEU A 1 77 ? 6.917 3.502 -13.144 1.00 92.38 77 LEU A CA 1
ATOM 615 C C . LEU A 1 77 ? 8.318 2.883 -13.062 1.00 92.38 77 LEU A C 1
ATOM 617 O O . LEU A 1 77 ? 8.712 2.102 -13.924 1.00 92.38 77 LEU A O 1
ATOM 621 N N . ASP A 1 78 ? 9.101 3.317 -12.080 1.00 90.75 78 ASP A N 1
ATOM 622 C CA . ASP A 1 78 ? 10.519 2.971 -11.935 1.00 90.75 78 ASP A CA 1
ATOM 623 C C . ASP A 1 78 ? 10.789 1.899 -10.872 1.00 90.75 78 ASP A C 1
ATOM 625 O O . ASP A 1 78 ? 11.932 1.482 -10.710 1.00 90.75 78 ASP A O 1
ATOM 629 N N . GLY A 1 79 ? 9.755 1.437 -10.164 1.00 89.00 79 GLY A N 1
ATOM 630 C CA . GLY A 1 79 ? 9.887 0.464 -9.085 1.00 89.00 79 GLY A CA 1
ATOM 631 C C . GLY A 1 79 ? 10.617 1.003 -7.859 1.00 89.00 79 GLY A C 1
ATOM 632 O O . GLY A 1 79 ? 11.011 0.213 -7.008 1.00 89.00 79 GLY A O 1
ATOM 633 N N . ASN A 1 80 ? 10.775 2.324 -7.751 1.00 89.19 80 ASN A N 1
ATOM 634 C CA . ASN A 1 80 ? 11.219 3.011 -6.551 1.00 89.19 80 ASN A CA 1
ATOM 635 C C . ASN A 1 80 ? 10.067 3.869 -6.015 1.00 89.19 80 ASN A C 1
ATOM 637 O O . ASN A 1 80 ? 9.807 4.979 -6.484 1.00 89.19 80 ASN A O 1
ATOM 641 N N . ALA A 1 81 ? 9.366 3.358 -5.002 1.00 85.00 81 ALA A N 1
ATOM 642 C CA . ALA A 1 81 ? 8.289 4.101 -4.360 1.00 85.00 81 ALA A CA 1
ATOM 643 C C . ALA A 1 81 ? 8.861 5.261 -3.519 1.00 85.00 81 ALA A C 1
ATOM 645 O O . ALA A 1 81 ? 9.064 5.132 -2.312 1.00 85.00 81 ALA A O 1
ATOM 646 N N . GLY A 1 82 ? 9.141 6.388 -4.179 1.00 84.62 82 GLY A N 1
ATOM 647 C CA . GLY A 1 82 ? 9.518 7.663 -3.564 1.00 84.62 82 GLY A CA 1
ATOM 648 C C . GLY A 1 82 ? 8.308 8.487 -3.106 1.00 84.62 82 GLY A C 1
ATOM 649 O O . GLY A 1 82 ? 7.175 7.997 -3.116 1.00 84.62 82 GLY A O 1
ATOM 650 N N . SER A 1 83 ? 8.536 9.756 -2.753 1.00 82.69 83 SER A N 1
ATOM 651 C CA . SER A 1 83 ? 7.522 10.668 -2.187 1.00 82.69 83 SER A CA 1
ATOM 652 C C . SER A 1 83 ? 6.240 10.686 -2.999 1.00 82.69 83 SER A C 1
ATOM 654 O O . SER A 1 83 ? 5.187 10.405 -2.449 1.00 82.69 83 SER A O 1
ATOM 656 N N . MET A 1 84 ? 6.328 10.891 -4.314 1.00 83.75 84 MET A N 1
ATOM 657 C CA . MET A 1 84 ? 5.146 10.967 -5.179 1.00 83.75 84 MET A CA 1
ATOM 658 C C . MET A 1 84 ? 4.270 9.706 -5.121 1.00 83.75 84 MET A C 1
ATOM 660 O O . MET A 1 84 ? 3.054 9.797 -5.251 1.00 83.75 84 MET A O 1
ATOM 664 N N . THR A 1 85 ? 4.870 8.522 -4.947 1.00 89.06 85 THR A N 1
ATOM 665 C CA . THR A 1 85 ? 4.114 7.257 -4.887 1.00 89.06 85 THR A CA 1
ATOM 666 C C . THR A 1 85 ? 3.345 7.176 -3.576 1.00 89.06 85 THR A C 1
ATOM 668 O O . THR A 1 85 ? 2.156 6.868 -3.552 1.00 89.06 85 THR A O 1
ATOM 671 N N . TRP A 1 86 ? 4.022 7.486 -2.474 1.00 87.31 86 TRP A N 1
ATOM 672 C CA . TRP A 1 86 ? 3.415 7.415 -1.157 1.00 87.31 86 TRP A CA 1
ATOM 673 C C . TRP A 1 86 ? 2.448 8.568 -0.879 1.00 87.31 86 TRP A C 1
ATOM 675 O O . TRP A 1 86 ? 1.447 8.360 -0.202 1.00 87.31 86 TRP A O 1
ATOM 685 N N . GLU A 1 87 ? 2.696 9.758 -1.426 1.00 83.75 87 GLU A N 1
ATOM 686 C CA . GLU A 1 87 ? 1.761 10.887 -1.407 1.00 83.75 87 GLU A CA 1
ATOM 687 C C . GLU A 1 87 ? 0.475 10.533 -2.145 1.00 83.75 87 GLU A C 1
ATOM 689 O O . GLU A 1 87 ? -0.604 10.712 -1.590 1.00 83.75 87 GLU A O 1
ATOM 694 N N . ALA A 1 88 ? 0.582 9.940 -3.338 1.00 85.38 88 ALA A N 1
ATOM 695 C CA . ALA A 1 88 ? -0.574 9.461 -4.086 1.00 85.38 88 ALA A CA 1
ATOM 696 C C . ALA A 1 88 ? -1.388 8.427 -3.289 1.00 85.38 88 ALA A C 1
ATOM 698 O O . ALA A 1 88 ? -2.615 8.511 -3.241 1.00 85.38 88 ALA A O 1
ATOM 699 N N . PHE A 1 89 ? -0.717 7.482 -2.621 1.00 88.12 89 PHE A N 1
ATOM 700 C CA . PHE A 1 89 ? -1.393 6.499 -1.774 1.00 88.12 89 PHE A CA 1
ATOM 701 C C . PHE A 1 89 ? -2.044 7.133 -0.539 1.00 88.12 89 PHE A C 1
ATOM 703 O O . PHE A 1 89 ? -3.195 6.830 -0.235 1.00 88.12 89 PHE A O 1
ATOM 710 N N . ARG A 1 90 ? -1.350 8.050 0.147 1.00 84.50 90 ARG A N 1
ATOM 711 C CA . ARG A 1 90 ? -1.894 8.817 1.279 1.00 84.50 90 ARG A CA 1
ATOM 712 C C . ARG A 1 90 ? -3.141 9.594 0.869 1.00 84.50 90 ARG A C 1
ATOM 714 O O . ARG A 1 90 ? -4.134 9.557 1.587 1.00 84.50 90 ARG A O 1
ATOM 721 N N . ASP A 1 91 ? -3.088 10.297 -0.256 1.00 79.81 91 ASP A N 1
ATOM 722 C CA . ASP A 1 91 ? -4.200 11.116 -0.732 1.00 79.81 91 ASP A CA 1
ATOM 723 C C . ASP A 1 91 ? -5.410 10.243 -1.087 1.00 79.81 91 ASP A C 1
ATOM 725 O O . ASP A 1 91 ? -6.539 10.590 -0.751 1.00 79.81 91 ASP A O 1
ATOM 729 N N . GLY A 1 92 ? -5.178 9.065 -1.673 1.00 81.56 92 GLY A N 1
ATOM 730 C CA . GLY A 1 92 ? -6.219 8.062 -1.884 1.00 81.56 92 GLY A CA 1
ATOM 731 C C . GLY A 1 92 ? -6.851 7.553 -0.588 1.00 81.56 92 GLY A C 1
ATOM 732 O O . GLY A 1 92 ? -8.073 7.560 -0.444 1.00 81.56 92 GLY A O 1
ATOM 733 N N . LEU A 1 93 ? -6.035 7.177 0.401 1.00 81.69 93 LEU A N 1
ATOM 734 C CA . LEU A 1 93 ? -6.530 6.760 1.718 1.00 81.69 93 LEU A CA 1
ATOM 735 C C . LEU A 1 93 ? -7.337 7.867 2.409 1.00 81.69 93 LEU A C 1
ATOM 737 O O . LEU A 1 93 ? -8.347 7.582 3.051 1.00 81.69 93 LEU A O 1
ATOM 741 N N . GLN A 1 94 ? -6.911 9.124 2.274 1.00 75.69 94 GLN A N 1
ATOM 742 C CA . GLN A 1 94 ? -7.625 10.278 2.817 1.00 75.69 94 GLN A CA 1
ATOM 743 C C . GLN A 1 94 ? -9.008 10.443 2.176 1.00 75.69 94 GLN A C 1
ATOM 745 O O . GLN A 1 94 ? -9.984 10.661 2.901 1.00 75.69 94 GLN A O 1
ATOM 750 N N . ASP A 1 95 ? -9.094 10.322 0.849 1.00 75.56 95 ASP A N 1
ATOM 751 C CA . ASP A 1 95 ? -10.355 10.392 0.107 1.00 75.56 95 ASP A CA 1
ATOM 752 C C . ASP A 1 95 ? -11.302 9.253 0.532 1.00 75.56 95 ASP A C 1
ATOM 754 O O . ASP A 1 95 ? -12.473 9.500 0.838 1.00 75.56 95 ASP A O 1
ATOM 758 N N . TYR A 1 96 ? -10.775 8.030 0.671 1.00 76.00 96 TYR A N 1
ATOM 759 C CA . TYR A 1 96 ? -11.530 6.877 1.168 1.00 76.00 96 TYR A CA 1
ATOM 760 C C . TYR A 1 96 ? -12.081 7.121 2.570 1.00 76.00 96 TYR A C 1
ATOM 762 O O . TYR A 1 96 ? -13.283 7.011 2.801 1.00 76.00 96 TYR A O 1
ATOM 770 N N . LEU A 1 97 ? -11.232 7.521 3.518 1.00 70.50 97 LEU A N 1
ATOM 771 C CA . LEU A 1 97 ? -11.651 7.739 4.901 1.00 70.50 97 LEU A CA 1
ATOM 772 C C . LEU A 1 97 ? -12.686 8.853 5.046 1.00 70.50 97 LEU A C 1
ATOM 774 O O . LEU A 1 97 ? -13.533 8.755 5.932 1.00 70.50 97 LEU A O 1
ATOM 778 N N . TRP A 1 98 ? -12.655 9.895 4.212 1.00 68.62 98 TRP A N 1
ATOM 779 C CA . TRP A 1 98 ? -13.737 10.880 4.195 1.00 68.62 98 TRP A CA 1
ATOM 780 C C . TRP A 1 98 ? -15.050 10.304 3.679 1.00 68.62 98 TRP A C 1
ATOM 782 O O . TRP A 1 98 ? -16.097 10.640 4.233 1.00 68.62 98 TRP A O 1
ATOM 792 N N . ALA A 1 99 ? -15.010 9.435 2.668 1.00 68.12 99 ALA A N 1
ATOM 793 C CA . ALA A 1 99 ? -16.207 8.773 2.165 1.00 68.12 99 ALA A CA 1
ATOM 794 C C . ALA A 1 99 ? -16.826 7.844 3.226 1.00 68.12 99 ALA A C 1
ATOM 796 O O . ALA A 1 99 ? -18.036 7.884 3.436 1.00 68.12 99 ALA A O 1
ATOM 797 N N . VAL A 1 100 ? -16.011 7.064 3.950 1.00 65.88 100 VAL A N 1
ATOM 798 C CA . VAL A 1 100 ? -16.524 6.121 4.964 1.00 65.88 100 VAL A CA 1
ATOM 799 C C . VAL A 1 100 ? -16.939 6.817 6.275 1.00 65.88 100 VAL A C 1
ATOM 801 O O . VAL A 1 100 ? -17.882 6.379 6.926 1.00 65.88 100 VAL A O 1
ATOM 804 N N . ASN A 1 101 ? -16.292 7.926 6.669 1.00 61.25 101 ASN A N 1
ATOM 805 C CA . ASN A 1 101 ? -16.572 8.650 7.927 1.00 61.25 101 ASN A CA 1
ATOM 806 C C . ASN A 1 101 ? -17.545 9.841 7.784 1.00 61.25 101 ASN A C 1
ATOM 808 O O . ASN A 1 101 ? -17.558 10.724 8.646 1.00 61.25 101 ASN A O 1
ATOM 812 N N . ALA A 1 102 ? -18.355 9.913 6.722 1.00 52.22 102 ALA A N 1
ATOM 813 C CA . ALA A 1 102 ? -19.180 11.083 6.383 1.00 52.22 102 ALA A CA 1
ATOM 814 C C . ALA A 1 102 ? -20.180 11.563 7.472 1.00 52.22 102 ALA A C 1
ATOM 816 O O . ALA A 1 102 ? -20.747 12.649 7.333 1.00 52.22 102 ALA A O 1
ATOM 817 N N . THR A 1 103 ? -20.364 10.832 8.577 1.00 48.19 103 THR A N 1
ATOM 818 C CA . THR A 1 103 ? -21.114 11.260 9.774 1.00 48.19 103 THR A CA 1
ATOM 819 C C . THR A 1 103 ? -20.342 12.191 10.724 1.00 48.19 103 THR A C 1
ATOM 821 O O . THR A 1 103 ? -20.984 12.928 11.462 1.00 48.19 103 THR A O 1
ATOM 824 N N . ASN A 1 104 ? -19.002 12.232 10.701 1.00 46.66 104 ASN A N 1
ATOM 825 C CA . ASN A 1 104 ? -18.183 13.137 11.530 1.00 46.66 104 ASN A CA 1
ATOM 826 C C . ASN A 1 104 ? -17.051 13.766 10.700 1.00 46.66 104 ASN A C 1
ATOM 828 O O . ASN A 1 104 ? -15.908 13.309 10.706 1.00 46.66 104 ASN A O 1
ATOM 832 N N . LYS A 1 105 ? -17.380 14.855 9.989 1.00 47.62 105 LYS A N 1
ATOM 833 C CA . LYS A 1 105 ? -16.513 15.637 9.078 1.00 47.62 105 LYS A CA 1
ATOM 834 C C . LYS A 1 105 ? -15.345 16.381 9.761 1.00 47.62 105 LYS A C 1
ATOM 836 O O . LYS A 1 105 ?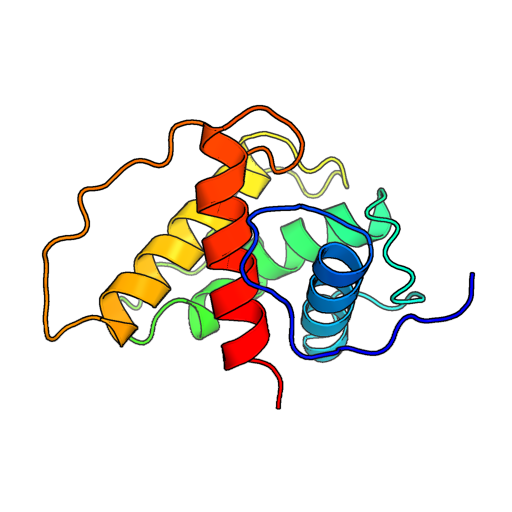 -14.930 17.441 9.301 1.00 47.62 105 LYS A O 1
ATOM 841 N N . THR A 1 106 ? -14.798 15.863 10.853 1.00 41.31 106 THR A N 1
ATOM 842 C CA . THR A 1 106 ? -13.650 16.440 11.564 1.00 41.31 106 THR A CA 1
ATOM 843 C C . THR A 1 106 ? -12.442 15.523 11.430 1.00 41.31 106 THR A C 1
ATOM 845 O O . THR A 1 106 ? -12.005 14.909 12.398 1.00 41.31 106 THR A O 1
ATOM 848 N N . VAL A 1 107 ? -11.883 15.416 10.227 1.00 43.75 107 VAL A N 1
ATOM 849 C CA . VAL A 1 107 ? -10.508 14.928 10.069 1.00 43.75 107 VAL A CA 1
ATOM 850 C C . VAL A 1 107 ? -9.779 15.950 9.215 1.00 43.75 107 VAL A C 1
ATOM 852 O O . VAL A 1 107 ? -9.941 15.998 7.994 1.00 43.75 107 VAL A O 1
ATOM 855 N N . GLY A 1 108 ? -9.072 16.840 9.915 1.00 44.94 108 GLY A N 1
ATOM 856 C CA . GLY A 1 108 ? -8.202 17.848 9.332 1.00 44.94 108 GLY A CA 1
ATOM 857 C C . GLY A 1 108 ? -7.116 17.189 8.490 1.00 44.94 108 GLY A C 1
ATOM 858 O O . GLY A 1 108 ? -6.538 16.177 8.881 1.00 44.94 108 GLY A O 1
ATOM 859 N N . LYS A 1 109 ? -6.893 17.763 7.308 1.00 52.31 109 LYS A N 1
ATOM 860 C CA . LYS A 1 109 ? -5.892 17.332 6.334 1.00 52.31 109 LYS A CA 1
ATOM 861 C C . LYS A 1 109 ? -4.469 17.354 6.909 1.00 52.31 109 LYS A C 1
ATOM 863 O O . LYS A 1 109 ? -4.128 18.205 7.724 1.00 52.31 109 LYS A O 1
ATOM 868 N N . VAL A 1 110 ? -3.641 16.549 6.240 1.00 51.88 110 VAL A N 1
ATOM 869 C CA . VAL A 1 110 ? -2.172 16.577 6.140 1.00 51.88 110 VAL A CA 1
ATOM 870 C C . VAL A 1 110 ? -1.461 15.658 7.132 1.00 51.88 110 VAL A C 1
ATOM 872 O O . VAL A 1 110 ? -1.023 16.074 8.200 1.00 51.88 110 VAL A O 1
ATOM 875 N N . TYR A 1 111 ? -1.261 14.404 6.713 1.00 59.56 111 TYR A N 1
ATOM 876 C CA . TYR A 1 111 ? -0.282 13.513 7.340 1.00 59.56 111 TYR A CA 1
ATOM 877 C C . TYR A 1 111 ? 1.123 13.907 6.851 1.00 59.56 111 TYR A C 1
ATOM 879 O O . TYR A 1 111 ? 1.386 13.800 5.644 1.00 59.56 111 TYR A O 1
ATOM 887 N N . PRO A 1 112 ? 2.007 14.400 7.745 1.00 58.56 112 PRO A N 1
ATOM 888 C CA . PRO A 1 112 ? 3.224 15.110 7.347 1.00 58.56 112 PRO A CA 1
ATOM 889 C C . PRO A 1 112 ? 4.273 14.230 6.664 1.00 58.56 112 PRO A C 1
ATOM 891 O O . PRO A 1 112 ? 5.128 14.758 5.960 1.00 58.56 112 PRO A O 1
ATOM 894 N N . ASN A 1 113 ? 4.226 12.906 6.859 1.00 65.56 113 ASN A N 1
ATOM 895 C CA . ASN A 1 113 ? 5.205 11.994 6.282 1.00 65.56 113 ASN A CA 1
ATOM 896 C C . ASN A 1 113 ? 4.538 10.763 5.647 1.00 65.56 113 ASN A C 1
ATOM 898 O O . ASN A 1 113 ? 4.155 9.837 6.363 1.00 65.56 113 ASN A O 1
ATOM 902 N N . PRO A 1 114 ? 4.410 10.721 4.312 1.00 66.88 114 PRO A N 1
ATOM 903 C CA . PRO A 1 114 ? 3.823 9.584 3.620 1.00 66.88 114 PRO A CA 1
ATOM 904 C C . PRO A 1 114 ? 4.788 8.391 3.544 1.00 66.88 114 PRO A C 1
ATOM 906 O O . PRO A 1 114 ? 4.385 7.320 3.116 1.00 66.88 114 PRO A O 1
ATOM 909 N N . TYR A 1 115 ? 6.052 8.523 3.959 1.00 71.44 115 TYR A N 1
ATOM 910 C CA . TYR A 1 115 ? 6.989 7.406 3.922 1.00 71.44 115 TYR A CA 1
ATOM 911 C C . TYR A 1 115 ? 6.709 6.420 5.063 1.00 71.44 115 TYR A C 1
ATOM 913 O O . TYR A 1 115 ? 6.977 6.745 6.220 1.00 71.44 115 TYR A O 1
ATOM 921 N N . PRO A 1 116 ? 6.289 5.174 4.777 1.00 65.62 116 PRO A N 1
ATOM 922 C CA . PRO A 1 116 ? 5.945 4.203 5.816 1.00 65.62 116 PRO A CA 1
ATOM 923 C C . PRO A 1 116 ? 7.156 3.712 6.631 1.00 65.62 116 PRO A C 1
ATOM 925 O O . PRO A 1 116 ? 7.018 2.869 7.511 1.00 65.62 116 PRO A O 1
ATOM 928 N N . HIS A 1 117 ? 8.358 4.213 6.335 1.00 63.81 117 HIS A N 1
ATOM 929 C CA . HIS A 1 117 ? 9.615 3.841 6.978 1.00 63.81 117 HIS A CA 1
ATOM 930 C C . HIS A 1 117 ? 10.186 4.949 7.892 1.00 63.81 117 HIS A C 1
ATOM 932 O O . HIS A 1 117 ? 11.308 4.785 8.361 1.00 63.81 117 HIS A O 1
ATOM 938 N N . GLY A 1 118 ? 9.478 6.071 8.136 1.00 48.56 118 GLY A N 1
ATOM 939 C CA . GLY A 1 118 ? 10.051 7.221 8.865 1.00 48.56 118 GLY A CA 1
ATOM 940 C C . GLY A 1 118 ? 9.161 7.917 9.911 1.00 48.56 118 GLY A C 1
ATOM 941 O O . GLY A 1 118 ? 8.284 8.695 9.545 1.00 48.56 118 GLY A O 1
ATOM 942 N N . GLY A 1 119 ? 9.501 7.765 11.200 1.00 53.12 119 GLY A N 1
ATOM 943 C CA . GLY A 1 119 ? 9.039 8.609 12.326 1.00 53.12 119 GLY A CA 1
ATOM 944 C C . GLY A 1 119 ? 7.533 8.578 12.650 1.00 53.12 119 GLY A C 1
ATOM 945 O O . GLY A 1 119 ? 6.751 7.940 11.966 1.00 53.12 119 GLY A O 1
ATOM 946 N N . ASP A 1 120 ? 7.084 9.304 13.679 1.00 50.97 120 ASP A N 1
ATOM 947 C CA . ASP A 1 120 ? 5.699 9.203 14.199 1.00 50.97 120 ASP A CA 1
ATOM 948 C C . ASP A 1 120 ? 4.596 9.608 13.200 1.00 50.97 120 ASP A C 1
ATOM 950 O O . ASP A 1 120 ? 3.463 9.125 13.262 1.00 50.97 120 ASP A O 1
ATOM 954 N N . ALA A 1 121 ? 4.918 10.485 12.245 1.00 50.44 121 ALA A N 1
ATOM 955 C CA . ALA A 1 121 ? 4.000 10.873 11.177 1.00 50.44 121 ALA A CA 1
ATOM 956 C C . ALA A 1 121 ? 3.723 9.723 10.183 1.00 50.44 121 ALA A C 1
ATOM 958 O O . ALA A 1 121 ? 2.646 9.704 9.583 1.00 50.44 121 ALA A O 1
ATOM 959 N N . SER A 1 122 ? 4.632 8.743 10.053 1.00 66.88 122 SER A N 1
ATOM 960 C CA . SER A 1 122 ? 4.373 7.521 9.284 1.00 66.88 122 SER A CA 1
ATOM 961 C C . SER A 1 122 ? 3.436 6.563 10.018 1.00 66.88 122 SER A C 1
ATOM 963 O O . SER A 1 122 ? 2.676 5.853 9.365 1.00 66.88 122 SER A O 1
ATOM 965 N N . THR A 1 123 ? 3.404 6.593 11.355 1.00 75.88 123 THR A N 1
ATOM 966 C CA . THR A 1 123 ? 2.548 5.728 12.182 1.00 75.88 123 THR A CA 1
ATOM 967 C C . THR A 1 123 ? 1.065 5.953 11.894 1.00 75.88 123 THR A C 1
ATOM 969 O O . THR A 1 123 ? 0.314 4.998 11.703 1.00 75.88 123 THR A O 1
ATOM 972 N N . GLN A 1 124 ? 0.621 7.211 11.792 1.00 77.06 124 GLN A N 1
ATOM 973 C CA . GLN A 1 124 ? -0.785 7.511 11.482 1.00 77.06 124 GLN A CA 1
ATOM 974 C C . GLN A 1 124 ? -1.161 7.086 10.061 1.00 77.06 124 GLN A C 1
ATOM 976 O O . GLN A 1 124 ? -2.205 6.467 9.858 1.00 77.06 124 GLN A O 1
ATOM 981 N N . PHE A 1 125 ? -0.292 7.363 9.089 1.00 81.50 125 PHE A N 1
ATOM 982 C CA . PHE A 1 125 ? -0.480 6.934 7.706 1.00 81.50 125 PHE A CA 1
ATOM 983 C C . PHE A 1 125 ? -0.567 5.404 7.590 1.00 81.50 125 PHE A C 1
ATOM 985 O O . PHE A 1 125 ? -1.476 4.869 6.955 1.00 81.50 125 PHE A O 1
ATOM 992 N N . VAL A 1 126 ? 0.326 4.678 8.262 1.00 85.31 126 VAL A N 1
ATOM 993 C CA . VAL A 1 126 ? 0.310 3.214 8.252 1.00 85.31 126 VAL A CA 1
ATOM 994 C C . VAL A 1 126 ? -0.912 2.667 8.990 1.00 85.31 126 VAL A C 1
ATOM 996 O O . VAL A 1 126 ? -1.516 1.707 8.522 1.00 85.31 126 VAL A O 1
ATOM 999 N N . ALA A 1 127 ? -1.350 3.291 10.084 1.00 84.94 127 ALA A N 1
ATOM 1000 C CA . ALA A 1 127 ? -2.568 2.883 10.783 1.00 84.94 127 ALA A CA 1
ATOM 1001 C C . ALA A 1 127 ? -3.807 3.007 9.878 1.00 84.94 127 ALA A C 1
ATOM 1003 O O . ALA A 1 127 ? -4.707 2.167 9.913 1.00 84.94 127 ALA A O 1
ATOM 1004 N N . GLN A 1 128 ? -3.854 4.028 9.024 1.00 82.00 128 GLN A N 1
ATOM 1005 C CA . GLN A 1 128 ? -4.911 4.183 8.026 1.00 82.00 128 GLN A CA 1
ATOM 1006 C C . GLN A 1 128 ? -4.826 3.148 6.917 1.00 82.00 128 GLN A C 1
ATOM 1008 O O . GLN A 1 128 ? -5.843 2.563 6.554 1.00 82.00 128 GLN A O 1
ATOM 1013 N N . MET A 1 129 ? -3.619 2.880 6.424 1.00 87.00 129 MET A N 1
ATOM 1014 C CA . MET A 1 129 ? -3.381 1.794 5.481 1.00 87.00 129 MET A CA 1
ATOM 1015 C C . MET A 1 129 ? -3.870 0.461 6.057 1.00 87.00 129 MET A C 1
ATOM 1017 O O . MET A 1 129 ? -4.583 -0.266 5.378 1.00 87.00 129 MET A O 1
ATOM 1021 N N . GLN A 1 130 ? -3.561 0.157 7.318 1.00 89.88 130 GLN A N 1
ATOM 1022 C CA . GLN A 1 130 ? -4.023 -1.058 7.993 1.00 89.88 130 GLN A CA 1
ATOM 1023 C C . GLN A 1 130 ? -5.552 -1.116 8.097 1.00 89.88 130 GLN A C 1
ATOM 1025 O O . GLN A 1 130 ? -6.138 -2.160 7.822 1.00 89.88 130 GLN A O 1
ATOM 1030 N N . ARG A 1 131 ? -6.213 0.002 8.438 1.00 87.00 131 ARG A N 1
ATOM 1031 C CA . ARG A 1 131 ? -7.685 0.100 8.428 1.00 87.00 131 ARG A CA 1
ATOM 1032 C C . ARG A 1 131 ? -8.249 -0.192 7.045 1.00 87.00 131 ARG A C 1
ATOM 1034 O O . ARG A 1 131 ? -9.127 -1.036 6.926 1.00 87.00 131 ARG A O 1
ATOM 1041 N N . PHE A 1 132 ? -7.726 0.476 6.023 1.00 85.62 132 PHE A N 1
ATOM 1042 C CA . PHE A 1 132 ? -8.142 0.280 4.641 1.00 85.62 132 PHE A CA 1
ATOM 1043 C C . PHE A 1 132 ? -7.973 -1.181 4.214 1.00 85.62 132 PHE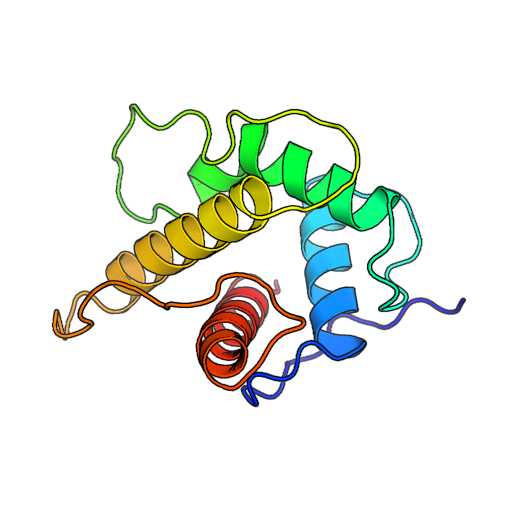 A C 1
ATOM 1045 O O . PHE A 1 132 ? -8.948 -1.806 3.810 1.00 85.62 132 PHE A O 1
ATOM 1052 N N . LEU A 1 133 ? -6.787 -1.762 4.407 1.00 89.06 133 LEU A N 1
ATOM 1053 C CA . LEU A 1 133 ? -6.504 -3.161 4.080 1.00 89.06 133 LEU A CA 1
ATOM 1054 C C . LEU A 1 133 ? -7.432 -4.131 4.823 1.00 89.06 133 LEU A C 1
ATOM 1056 O O . LEU A 1 133 ? -7.869 -5.110 4.240 1.00 89.06 133 LEU A O 1
ATOM 1060 N N . ASN A 1 134 ? -7.794 -3.863 6.076 1.00 88.81 134 ASN A N 1
ATOM 1061 C CA . ASN A 1 134 ? -8.787 -4.688 6.768 1.00 88.81 134 ASN A CA 1
ATOM 1062 C C . ASN A 1 134 ? -10.196 -4.554 6.173 1.00 88.81 134 ASN A C 1
ATOM 1064 O O . ASN A 1 134 ? -10.954 -5.515 6.231 1.00 88.81 134 ASN A O 1
ATOM 1068 N N . THR A 1 135 ? -10.556 -3.388 5.626 1.00 84.25 135 THR A N 1
ATOM 1069 C CA . THR A 1 135 ? -11.887 -3.149 5.036 1.00 84.25 135 THR A CA 1
ATOM 1070 C C . THR A 1 135 ? -12.054 -3.722 3.633 1.00 84.25 135 THR A C 1
ATOM 1072 O O . THR A 1 135 ? -13.153 -4.138 3.293 1.00 84.25 135 THR A O 1
ATOM 1075 N N . VAL A 1 136 ? -10.990 -3.745 2.825 1.00 82.81 136 VAL A N 1
ATOM 1076 C CA . VAL A 1 136 ? -11.034 -4.253 1.438 1.00 82.81 136 VAL A CA 1
ATOM 1077 C C . VAL A 1 136 ? -10.650 -5.727 1.321 1.00 82.81 136 VAL A C 1
ATOM 1079 O O . VAL A 1 136 ? -10.681 -6.292 0.232 1.00 82.81 136 VAL A O 1
ATOM 1082 N N . ARG A 1 137 ? -10.285 -6.353 2.442 1.00 82.94 137 ARG A N 1
ATOM 1083 C CA . ARG A 1 137 ? -10.083 -7.794 2.545 1.00 82.94 137 ARG A CA 1
ATOM 1084 C C . ARG A 1 137 ? -11.440 -8.491 2.401 1.00 82.94 137 ARG A C 1
ATOM 1086 O O . ARG A 1 137 ? -12.234 -8.444 3.339 1.00 82.94 137 ARG A O 1
ATOM 1093 N N . ASN A 1 138 ? -11.685 -9.112 1.249 1.00 60.78 138 ASN A N 1
ATOM 1094 C CA . ASN A 1 138 ? -12.834 -10.001 1.031 1.00 60.78 138 ASN A CA 1
ATOM 1095 C C . ASN A 1 138 ? -12.639 -11.355 1.723 1.00 60.78 138 ASN A C 1
ATOM 1097 O O . ASN A 1 138 ? -11.502 -11.883 1.695 1.00 60.78 138 ASN A O 1
#

Secondary structure (DSSP, 8-state):
-PPPP-PPPP-S----HHHHHHHHHHHHHTTS--S---S---HHHHHHHHHHHHHTHHHHH-SS--TT---S--S--SS---HHHHHHHHHHHHHHHHHHTTT-----S--S---TTSHHHHHHHHHHHHHHHHHH--